Protein AF-A0A8H7SYB8-F1 (afdb_monomer_lite)

Foldseek 3Di:
DDDDDDDPPPPPPPPPPPPVQLFPWDKPLVVQCQVDPLDNPSLQVVLCVPQVFGWAQEPSIITTGNDNQAFWQPPFPQVSLQVVQVSVPVPWGWTHDSRGIYIDD

Radius of gyration: 21.02 Å; chains: 1; bounding box: 29×45×75 Å

pLDDT: mean 74.45, std 16.32, range [35.53, 91.62]

Structure (mmCIF, N/CA/C/O backbone):
data_AF-A0A8H7SYB8-F1
#
_entry.id   AF-A0A8H7SYB8-F1
#
loop_
_atom_site.group_PDB
_atom_site.id
_atom_site.type_symbol
_atom_site.label_atom_id
_atom_site.label_alt_id
_atom_site.label_comp_id
_atom_site.label_asym_id
_atom_site.label_entity_id
_atom_site.label_seq_id
_atom_site.pdbx_PDB_ins_code
_atom_site.Cartn_x
_atom_site.Cartn_y
_atom_site.Cartn_z
_atom_site.occupancy
_atom_site.B_iso_or_equiv
_atom_site.auth_seq_id
_atom_site.auth_comp_id
_atom_site.auth_asym_id
_atom_site.auth_atom_id
_atom_site.pdbx_PDB_model_num
ATOM 1 N N . MET A 1 1 ? 12.109 32.106 63.337 1.00 38.12 1 MET A N 1
ATOM 2 C CA . MET A 1 1 ? 11.161 32.051 62.203 1.00 38.12 1 MET A CA 1
ATOM 3 C C . MET A 1 1 ? 11.721 31.042 61.211 1.00 38.12 1 MET A C 1
ATOM 5 O O . MET A 1 1 ? 12.818 31.256 60.719 1.00 38.12 1 MET A O 1
ATOM 9 N N . LYS A 1 2 ? 11.073 29.879 61.064 1.00 35.53 2 LYS A N 1
ATOM 10 C CA . LYS A 1 2 ? 11.513 28.785 60.184 1.00 35.53 2 LYS A CA 1
ATOM 11 C C . LYS A 1 2 ? 10.753 28.915 58.866 1.00 35.53 2 LYS A C 1
ATOM 13 O O . LYS A 1 2 ? 9.554 28.663 58.844 1.00 35.53 2 LYS A O 1
ATOM 18 N N . THR A 1 3 ? 11.431 29.332 57.806 1.00 41.97 3 THR A N 1
ATOM 19 C CA . THR A 1 3 ? 10.845 29.403 56.464 1.00 41.97 3 THR A CA 1
ATOM 20 C C . THR A 1 3 ? 11.091 28.062 55.784 1.00 41.97 3 THR A C 1
ATOM 22 O O . THR A 1 3 ? 12.205 27.756 55.372 1.00 41.97 3 THR A O 1
ATOM 25 N N . ILE A 1 4 ? 10.059 27.220 55.771 1.00 50.94 4 ILE A N 1
ATOM 26 C CA . ILE A 1 4 ? 10.037 25.948 55.049 1.00 50.94 4 ILE A CA 1
ATOM 27 C C . ILE A 1 4 ? 9.664 26.286 53.606 1.00 50.94 4 ILE A C 1
ATOM 29 O O . ILE A 1 4 ? 8.512 26.599 53.315 1.00 50.94 4 ILE A O 1
ATOM 33 N N . THR A 1 5 ? 10.651 26.282 52.714 1.00 51.41 5 THR A N 1
ATOM 34 C CA . THR A 1 5 ? 10.422 26.447 51.277 1.00 51.41 5 THR A CA 1
ATOM 35 C C . THR A 1 5 ? 9.954 25.109 50.715 1.00 51.41 5 THR A C 1
ATOM 37 O O . THR A 1 5 ? 10.732 24.164 50.593 1.00 51.41 5 THR A O 1
ATOM 40 N N . PHE A 1 6 ? 8.658 25.021 50.428 1.00 51.03 6 PHE A N 1
ATOM 41 C CA . PHE A 1 6 ? 8.027 23.878 49.780 1.00 51.03 6 PHE A CA 1
ATOM 42 C C . PHE A 1 6 ? 8.560 23.728 48.349 1.00 51.03 6 PHE A C 1
ATOM 44 O O . PHE A 1 6 ? 8.403 24.622 47.517 1.00 51.03 6 PHE A O 1
ATOM 51 N N . ILE A 1 7 ? 9.194 22.589 48.074 1.00 53.69 7 ILE A N 1
ATOM 52 C CA . ILE A 1 7 ? 9.597 22.164 46.734 1.00 53.69 7 ILE A CA 1
ATOM 53 C C . ILE A 1 7 ? 8.314 21.788 45.987 1.00 53.69 7 ILE A C 1
ATOM 55 O O . ILE A 1 7 ? 7.729 20.735 46.236 1.00 53.69 7 ILE A O 1
ATOM 59 N N . TYR A 1 8 ? 7.852 22.664 45.095 1.00 48.09 8 TYR A N 1
ATOM 60 C CA . TYR A 1 8 ? 6.803 22.333 44.134 1.00 48.09 8 TYR A CA 1
ATOM 61 C C . TYR A 1 8 ? 7.407 21.402 43.082 1.00 48.09 8 TYR A C 1
ATOM 63 O O . TYR A 1 8 ? 8.024 21.837 42.113 1.00 48.09 8 TYR A O 1
ATOM 71 N N . ILE A 1 9 ? 7.271 20.097 43.318 1.00 54.31 9 ILE A N 1
ATOM 72 C CA . ILE A 1 9 ? 7.512 19.068 42.311 1.00 54.31 9 ILE A CA 1
ATOM 73 C C . ILE A 1 9 ? 6.389 19.216 41.288 1.00 54.31 9 ILE A C 1
ATOM 75 O O . ILE A 1 9 ? 5.271 18.742 41.492 1.00 54.31 9 ILE A O 1
ATOM 79 N N . SER A 1 10 ? 6.675 19.939 40.209 1.00 54.47 10 SER A N 1
ATOM 80 C CA . SER A 1 10 ? 5.830 19.996 39.025 1.00 54.47 10 SER A CA 1
ATOM 81 C C . SER A 1 10 ? 5.806 18.607 38.395 1.00 54.47 10 SER A C 1
ATOM 83 O O . SER A 1 10 ? 6.657 18.263 37.578 1.00 54.47 10 SER A O 1
ATOM 85 N N . TYR A 1 11 ? 4.842 17.789 38.807 1.00 50.03 11 TYR A N 1
ATOM 86 C CA . TYR A 1 11 ? 4.450 16.584 38.093 1.00 50.03 11 TYR A CA 1
ATOM 87 C C . TYR A 1 11 ? 3.843 17.017 36.757 1.00 50.03 11 TYR A C 1
ATOM 89 O O . TYR A 1 11 ? 2.632 17.187 36.628 1.00 50.03 11 TYR A O 1
ATOM 97 N N . ILE A 1 12 ? 4.698 17.236 35.757 1.00 57.34 12 ILE A N 1
ATOM 98 C CA . ILE A 1 12 ? 4.265 17.234 34.365 1.00 57.34 12 ILE A CA 1
ATOM 99 C C . ILE A 1 12 ? 3.912 15.781 34.069 1.00 57.34 12 ILE A C 1
ATOM 101 O O . ILE A 1 12 ? 4.763 14.957 33.742 1.00 57.34 12 ILE A O 1
ATOM 105 N N . VAL A 1 13 ? 2.636 15.462 34.273 1.00 53.56 13 VAL A N 1
ATOM 106 C CA . VAL A 1 13 ? 1.993 14.288 33.701 1.00 53.56 13 VAL A CA 1
ATOM 107 C C . VAL A 1 13 ? 2.098 14.474 32.192 1.00 53.56 13 VAL A C 1
ATOM 109 O O . VAL A 1 13 ? 1.276 15.152 31.578 1.00 53.56 13 VAL A O 1
ATOM 112 N N . ALA A 1 14 ? 3.162 13.924 31.609 1.00 50.28 14 ALA A N 1
ATOM 113 C CA . ALA A 1 14 ? 3.240 13.660 30.186 1.00 50.28 14 ALA A CA 1
ATOM 114 C C . ALA A 1 14 ? 2.138 12.640 29.896 1.00 50.28 14 ALA A C 1
ATOM 116 O O . ALA A 1 14 ? 2.321 11.429 30.002 1.00 50.28 14 ALA A O 1
ATOM 117 N N . THR A 1 15 ? 0.942 13.161 29.644 1.00 50.06 15 THR A N 1
ATOM 118 C CA . THR A 1 15 ? -0.142 12.420 29.027 1.00 50.06 15 THR A CA 1
ATOM 119 C C . THR A 1 15 ? 0.423 11.945 27.703 1.00 50.06 15 THR A C 1
ATOM 121 O O . THR A 1 15 ? 0.679 12.733 26.796 1.00 50.06 15 THR A O 1
ATOM 124 N N . LEU A 1 16 ? 0.731 10.650 27.658 1.00 42.97 16 LEU A N 1
ATOM 125 C CA . LEU A 1 16 ? 1.023 9.925 26.442 1.00 42.97 16 LEU A CA 1
ATOM 126 C C . LEU A 1 16 ? -0.123 10.210 25.475 1.00 42.97 16 LEU A C 1
ATOM 128 O O . LEU A 1 16 ? -1.203 9.632 25.581 1.00 42.97 16 LEU A O 1
ATOM 132 N N . PHE A 1 17 ? 0.116 11.114 24.531 1.00 44.69 17 PHE A N 1
ATOM 133 C CA . PHE A 1 17 ? -0.607 11.128 23.278 1.00 44.69 17 PHE A CA 1
ATOM 134 C C . PHE A 1 17 ? -0.168 9.867 22.534 1.00 44.69 17 PHE A C 1
ATOM 136 O O . PHE A 1 17 ? 0.654 9.910 21.624 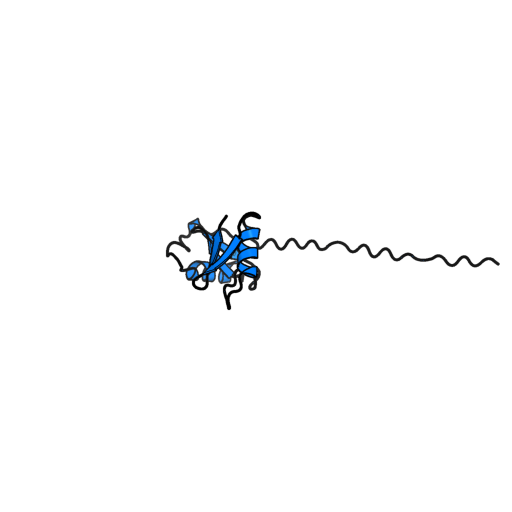1.00 44.69 17 PHE A O 1
ATOM 143 N N . THR A 1 18 ? -0.701 8.711 22.930 1.00 41.88 18 THR A N 1
ATOM 144 C CA . THR A 1 18 ? -0.844 7.593 22.003 1.00 41.88 18 THR A CA 1
ATOM 145 C C . THR A 1 18 ? -1.935 8.000 21.026 1.00 41.88 18 THR A C 1
ATOM 147 O O . THR A 1 18 ? -3.067 7.526 21.082 1.00 41.88 18 THR A O 1
ATOM 150 N N . SER A 1 19 ? -1.604 8.934 20.137 1.00 41.50 19 SER A N 1
ATOM 151 C CA . SER A 1 19 ? -2.226 9.022 18.827 1.00 41.50 19 SER A CA 1
ATOM 152 C C . SER A 1 19 ? -1.821 7.739 18.115 1.00 41.50 19 SER A C 1
ATOM 154 O O . SER A 1 19 ? -0.835 7.697 17.381 1.00 41.50 19 SER A O 1
ATOM 156 N N . GLY A 1 20 ? -2.532 6.655 18.441 1.00 40.75 20 GLY A N 1
ATOM 157 C CA . GLY A 1 20 ? -2.543 5.451 17.635 1.00 40.75 20 GLY A CA 1
ATOM 158 C C . GLY A 1 20 ? -2.902 5.914 16.239 1.00 40.75 20 GLY A C 1
ATOM 159 O O . GLY A 1 20 ? -4.030 6.338 15.994 1.00 40.75 20 GLY A O 1
ATOM 160 N N . SER A 1 21 ? -1.889 5.941 15.380 1.00 43.84 21 SER A N 1
ATOM 161 C CA . SER A 1 21 ? -1.973 6.298 13.974 1.00 43.84 21 SER A CA 1
ATOM 162 C C . SER A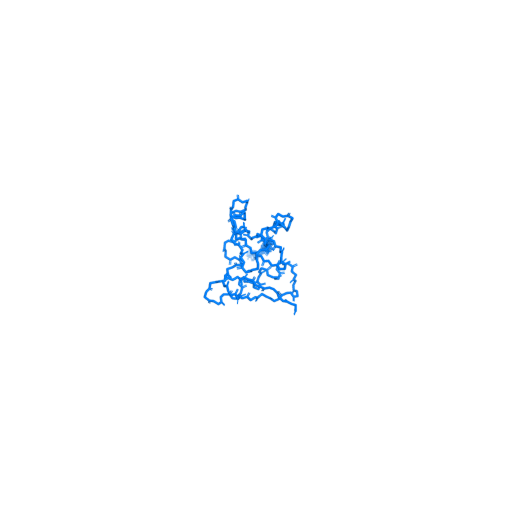 1 21 ? -2.715 5.189 13.255 1.00 43.84 21 SER A C 1
ATOM 164 O O . SER A 1 21 ? -2.133 4.504 12.441 1.00 43.84 21 SER A O 1
ATOM 166 N N . THR A 1 22 ? -3.971 4.954 13.607 1.00 43.34 22 THR A N 1
ATOM 167 C CA . THR A 1 22 ? -4.800 4.037 12.842 1.00 43.34 22 THR A CA 1
ATOM 168 C C . THR A 1 22 ? -5.124 4.785 11.566 1.00 43.34 22 THR A C 1
ATOM 170 O O . THR A 1 22 ? -5.963 5.687 11.578 1.00 43.34 22 THR A O 1
ATOM 173 N N . ALA A 1 23 ? -4.403 4.492 10.478 1.00 48.84 23 ALA A N 1
ATOM 174 C CA . ALA A 1 23 ? -4.896 4.856 9.165 1.00 48.84 23 ALA A CA 1
ATOM 175 C C . ALA A 1 23 ? -6.328 4.321 9.090 1.00 48.84 23 ALA A C 1
ATOM 177 O O . ALA A 1 23 ? -6.580 3.138 9.334 1.00 48.84 23 ALA A O 1
ATOM 178 N N . LYS A 1 24 ? -7.299 5.211 8.884 1.00 53.50 24 LYS A N 1
ATOM 179 C CA . LYS A 1 24 ? -8.693 4.802 8.799 1.00 53.50 24 LYS A CA 1
ATOM 180 C C . LYS A 1 24 ? -8.859 4.006 7.513 1.00 53.50 24 LYS A C 1
ATOM 182 O O . LYS A 1 24 ? -9.025 4.569 6.435 1.00 53.50 24 LYS A O 1
ATOM 187 N N . LEU A 1 25 ? -8.767 2.691 7.654 1.00 58.66 25 LEU A N 1
ATOM 188 C CA . LEU A 1 25 ? -8.827 1.749 6.557 1.00 58.66 25 LEU A CA 1
ATOM 189 C C . LEU A 1 25 ? -10.249 1.749 5.987 1.00 58.66 25 LEU A C 1
ATOM 191 O O . LEU A 1 25 ? -11.172 1.180 6.573 1.00 58.66 25 LEU A O 1
ATOM 195 N N . LEU A 1 26 ? -10.442 2.436 4.866 1.00 66.62 26 LEU A N 1
ATOM 196 C CA . LEU A 1 26 ? -11.656 2.299 4.074 1.00 66.62 26 LEU A CA 1
ATOM 197 C C . LEU A 1 26 ? -11.461 1.107 3.137 1.00 66.62 26 LEU A C 1
ATOM 199 O O . LEU A 1 26 ? -10.703 1.202 2.176 1.00 66.62 26 LEU A O 1
ATOM 203 N N . ASP A 1 27 ? -12.115 -0.010 3.453 1.00 66.25 27 ASP A N 1
ATOM 204 C CA . ASP A 1 27 ? -12.122 -1.202 2.605 1.00 66.25 27 ASP A CA 1
ATOM 205 C C . ASP A 1 27 ? -13.106 -0.996 1.440 1.00 66.25 27 ASP A C 1
ATOM 207 O O . ASP A 1 27 ? -14.315 -0.864 1.646 1.00 66.25 27 ASP A O 1
ATOM 211 N N . LEU A 1 28 ? -12.574 -0.942 0.217 1.00 68.88 28 LEU A N 1
ATOM 212 C CA . LEU A 1 28 ? -13.342 -0.815 -1.027 1.00 68.88 28 LEU A CA 1
ATOM 213 C C . LEU A 1 28 ? -13.207 -2.057 -1.921 1.00 68.88 28 LEU A C 1
ATOM 215 O O . LEU A 1 28 ? -13.375 -1.971 -3.137 1.00 68.88 28 LEU A O 1
ATOM 219 N N . SER A 1 29 ? -12.920 -3.221 -1.332 1.00 67.06 29 SER A N 1
ATOM 220 C CA . SER A 1 29 ? -12.713 -4.485 -2.059 1.00 67.06 29 SER A CA 1
ATOM 221 C C . SER A 1 29 ? -13.867 -4.874 -2.989 1.00 67.06 29 SER A C 1
ATOM 223 O O . SER A 1 29 ? -13.647 -5.542 -3.991 1.00 67.06 29 SER A O 1
ATOM 225 N N . GLU A 1 30 ? -15.101 -4.466 -2.681 1.00 71.50 30 GLU A N 1
ATOM 226 C CA . GLU A 1 30 ? -16.294 -4.830 -3.461 1.00 71.50 30 GLU A CA 1
ATOM 227 C C . GLU A 1 30 ? -16.445 -4.044 -4.775 1.00 71.50 30 GLU A C 1
ATOM 229 O O . GLU A 1 30 ? -17.291 -4.383 -5.599 1.00 71.50 30 GLU A O 1
ATOM 234 N N . TYR A 1 31 ? -15.640 -2.999 -4.983 1.00 74.62 31 TYR A N 1
ATOM 235 C CA . TYR A 1 31 ? -15.766 -2.099 -6.132 1.00 74.62 31 TYR A CA 1
ATOM 236 C C . TYR A 1 31 ? -14.888 -2.490 -7.331 1.00 74.62 31 TYR A C 1
ATOM 238 O O . TYR A 1 31 ? -14.890 -1.768 -8.323 1.00 74.62 31 TYR A O 1
ATOM 246 N N . GLY A 1 32 ? -14.137 -3.597 -7.255 1.00 80.06 32 GLY A N 1
ATOM 247 C CA . GLY A 1 32 ? -13.271 -4.055 -8.355 1.00 80.06 32 GLY A CA 1
ATOM 248 C C . GLY A 1 32 ? -12.117 -3.097 -8.685 1.00 80.06 32 GLY A C 1
ATOM 249 O O . GLY A 1 32 ? -11.539 -3.156 -9.763 1.00 80.06 32 GLY A O 1
ATOM 250 N N . LEU A 1 33 ? -11.760 -2.202 -7.754 1.00 85.38 33 LEU A N 1
ATOM 251 C CA . LEU A 1 33 ? -10.750 -1.147 -7.965 1.00 85.38 33 LEU A CA 1
ATOM 252 C C . LEU A 1 33 ? -9.314 -1.680 -8.077 1.00 85.38 33 LEU A C 1
ATOM 254 O O . LEU A 1 33 ? -8.395 -0.906 -8.311 1.00 85.38 33 LEU A O 1
ATOM 258 N N . CYS A 1 34 ? -9.127 -2.978 -7.834 1.00 86.94 34 CYS A N 1
ATOM 259 C CA . CYS A 1 34 ? -7.841 -3.669 -7.828 1.00 86.94 34 CYS A CA 1
ATOM 260 C C . CYS A 1 34 ? -7.867 -4.914 -8.728 1.00 86.94 34 CYS A C 1
ATOM 262 O O . CYS A 1 34 ? -7.126 -5.862 -8.481 1.00 86.94 34 CYS A O 1
ATOM 264 N N . ASP A 1 35 ? -8.753 -4.943 -9.732 1.00 84.25 35 ASP A N 1
ATOM 265 C CA . ASP A 1 35 ? -8.923 -6.091 -10.635 1.00 84.25 35 ASP A CA 1
ATOM 266 C C . ASP A 1 35 ? -7.771 -6.226 -11.645 1.00 84.25 35 ASP A C 1
ATOM 268 O O . ASP A 1 35 ? -7.508 -7.312 -12.172 1.00 84.25 35 ASP A O 1
ATOM 272 N N . VAL A 1 36 ? -7.065 -5.125 -11.916 1.00 81.94 36 VAL A N 1
ATOM 273 C CA . VAL A 1 36 ? -5.868 -5.104 -12.757 1.00 81.94 36 VAL A CA 1
ATOM 274 C C . VAL A 1 36 ? -4.640 -5.253 -11.859 1.00 81.94 3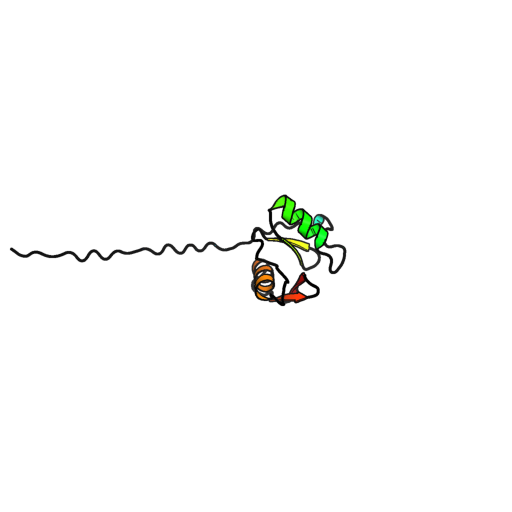6 VAL A C 1
ATOM 276 O O . VAL A 1 36 ? -4.364 -4.415 -11.005 1.00 81.94 36 VAL A O 1
ATOM 279 N N . GLN A 1 37 ? -3.889 -6.342 -12.044 1.00 77.25 37 GLN A N 1
ATOM 280 C CA . GLN A 1 37 ? -2.658 -6.569 -11.286 1.00 77.25 37 GLN A CA 1
ATOM 281 C C . GLN A 1 37 ? -1.640 -5.460 -11.545 1.00 77.25 37 GLN A C 1
ATOM 283 O O . GLN A 1 37 ? -1.334 -5.154 -12.697 1.00 77.25 37 GLN A O 1
ATOM 288 N N . GLY A 1 38 ? -1.085 -4.920 -10.463 1.00 73.94 38 GLY A N 1
ATOM 289 C CA . GLY A 1 38 ? -0.091 -3.857 -10.535 1.00 73.94 38 GLY A CA 1
ATOM 290 C C . GLY A 1 38 ? -0.665 -2.512 -10.982 1.00 73.94 38 GLY A C 1
ATOM 291 O O . GLY A 1 38 ? 0.107 -1.651 -11.395 1.00 73.94 38 GLY A O 1
ATOM 292 N N . ASP A 1 39 ? -1.980 -2.310 -10.913 1.00 83.75 39 ASP A N 1
ATOM 293 C CA . ASP A 1 39 ? -2.591 -1.004 -11.120 1.00 83.75 39 ASP A CA 1
ATOM 294 C C . ASP A 1 39 ? -3.432 -0.624 -9.899 1.00 83.75 39 ASP A C 1
ATOM 296 O O . ASP A 1 39 ? -4.463 -1.228 -9.607 1.00 83.75 39 ASP A O 1
ATOM 300 N N . SER A 1 40 ? -2.965 0.392 -9.174 1.00 86.88 40 SER A N 1
ATOM 301 C CA . SER A 1 40 ? -3.665 0.967 -8.023 1.00 86.88 40 SER A CA 1
ATOM 302 C C . SER A 1 40 ? -4.341 2.303 -8.353 1.00 86.88 40 SER A C 1
ATOM 304 O O . SER A 1 40 ? -4.793 2.987 -7.437 1.00 86.88 40 SER A O 1
ATOM 306 N N . SER A 1 41 ? -4.403 2.719 -9.624 1.00 88.25 41 SER A N 1
ATOM 307 C CA . SER A 1 41 ? -4.855 4.063 -10.016 1.00 88.25 41 SER A CA 1
ATOM 308 C C . SER A 1 41 ? -6.313 4.346 -9.643 1.00 88.25 41 SER A C 1
ATOM 310 O O . SER A 1 41 ? -6.600 5.389 -9.050 1.00 88.25 41 SER A O 1
ATOM 312 N N . ASP A 1 42 ? -7.219 3.400 -9.893 1.00 90.00 42 ASP A N 1
ATOM 313 C CA . ASP A 1 42 ? -8.634 3.509 -9.518 1.00 90.00 42 ASP A CA 1
ATOM 314 C C . ASP A 1 42 ? -8.810 3.573 -7.994 1.00 90.00 42 ASP A C 1
ATOM 316 O O . ASP A 1 42 ? -9.554 4.410 -7.470 1.00 90.00 42 ASP A O 1
ATOM 320 N N . CYS A 1 43 ? -8.075 2.732 -7.262 1.00 89.19 43 CYS A N 1
ATOM 321 C CA . CYS A 1 43 ? -8.050 2.771 -5.804 1.00 89.19 43 CYS A CA 1
ATOM 322 C C . CYS A 1 43 ? -7.530 4.123 -5.288 1.00 89.19 43 CYS A C 1
ATOM 324 O O . CYS A 1 43 ? -8.161 4.753 -4.437 1.00 89.19 43 CYS A O 1
ATOM 326 N N . ALA A 1 44 ? -6.416 4.609 -5.839 1.00 88.75 44 ALA A N 1
ATOM 327 C CA . ALA A 1 44 ? -5.814 5.886 -5.482 1.00 88.75 44 ALA A CA 1
ATOM 328 C C . ALA A 1 44 ? -6.777 7.055 -5.719 1.00 88.75 44 ALA A C 1
ATOM 330 O O . ALA A 1 44 ? -6.953 7.887 -4.828 1.00 88.75 44 ALA A O 1
ATOM 331 N N . PHE A 1 45 ? -7.456 7.077 -6.868 1.00 90.19 45 PHE A N 1
ATOM 332 C CA . PHE A 1 45 ? -8.442 8.100 -7.200 1.00 90.19 45 PHE A CA 1
ATOM 333 C C . PHE A 1 45 ? -9.595 8.134 -6.189 1.00 90.19 45 PHE A C 1
ATOM 335 O O . PHE A 1 45 ? -9.925 9.189 -5.645 1.00 90.19 45 PHE A O 1
ATOM 342 N N . VAL A 1 46 ? -10.188 6.979 -5.871 1.00 89.25 46 VAL A N 1
ATOM 343 C CA . VAL A 1 46 ? -11.310 6.935 -4.923 1.00 89.25 46 VAL A CA 1
ATOM 344 C C . VAL A 1 46 ? -10.861 7.316 -3.512 1.00 89.25 46 VAL A C 1
ATOM 346 O O . VAL A 1 46 ? -11.569 8.055 -2.826 1.00 89.25 46 VAL A O 1
ATOM 349 N N . CYS A 1 47 ? -9.688 6.868 -3.067 1.00 87.50 47 CYS A N 1
ATOM 350 C CA . CYS A 1 47 ? -9.159 7.240 -1.755 1.00 87.50 47 CYS A CA 1
ATOM 351 C C . CYS A 1 47 ? -8.862 8.744 -1.652 1.00 87.50 47 CYS A C 1
ATOM 353 O O . CYS A 1 47 ? -9.143 9.356 -0.614 1.00 87.50 47 CYS A O 1
ATOM 355 N N . GLN A 1 48 ? -8.382 9.362 -2.732 1.00 88.25 48 GLN A N 1
ATOM 356 C CA . GLN A 1 48 ? -8.198 10.808 -2.804 1.00 88.25 48 GLN A CA 1
ATOM 357 C C . GLN A 1 48 ? -9.538 11.549 -2.662 1.00 88.25 48 GLN A C 1
ATOM 359 O O . GLN A 1 48 ? -9.646 12.477 -1.861 1.00 88.25 48 GLN A O 1
ATOM 364 N N . GLU A 1 49 ? -10.583 11.095 -3.355 1.00 88.69 49 GLU A N 1
ATOM 365 C CA . GLU A 1 49 ? -11.916 11.710 -3.308 1.00 88.69 49 GLU A CA 1
ATOM 366 C C . GLU A 1 49 ? -12.645 11.491 -1.969 1.00 88.69 49 GLU A C 1
ATOM 368 O O . GLU A 1 49 ? -13.397 12.352 -1.508 1.00 88.69 49 GLU A O 1
ATOM 373 N N . LYS A 1 50 ? -12.465 10.327 -1.332 1.00 84.69 50 LYS A N 1
ATOM 374 C CA . LYS A 1 50 ? -13.231 9.935 -0.135 1.00 84.69 50 LYS A CA 1
ATOM 375 C C . LYS A 1 50 ? -12.596 10.375 1.171 1.00 84.69 50 LYS A C 1
ATOM 377 O O . LYS A 1 50 ? -13.318 10.781 2.081 1.00 84.69 50 LYS A O 1
ATOM 382 N N . VAL A 1 51 ? -11.278 10.238 1.285 1.00 83.81 51 VAL A N 1
ATOM 383 C CA . VAL A 1 51 ? -10.554 10.451 2.547 1.00 83.81 51 VAL A CA 1
ATOM 384 C C . VAL A 1 51 ? -9.374 11.409 2.407 1.00 83.81 51 VAL A C 1
ATOM 386 O O . VAL A 1 51 ? -8.625 11.568 3.364 1.00 83.81 51 VAL A O 1
ATOM 389 N N . GLN A 1 52 ? -9.214 12.062 1.245 1.00 83.88 52 GLN A N 1
ATOM 390 C CA . GLN A 1 52 ? -8.065 12.933 0.942 1.00 83.88 52 GLN A CA 1
ATOM 391 C C . GLN A 1 52 ? -6.726 12.220 1.179 1.00 83.88 52 GLN A C 1
ATOM 393 O O . GLN A 1 52 ? -5.746 12.818 1.620 1.00 83.88 52 GLN A O 1
ATOM 398 N N . GLY A 1 53 ? -6.725 10.914 0.917 1.00 84.06 53 GLY A N 1
ATOM 399 C CA . GLY A 1 53 ? -5.654 9.996 1.263 1.00 84.06 53 GLY A CA 1
ATOM 400 C C . GLY A 1 53 ? -4.981 9.364 0.052 1.00 84.06 53 GLY A C 1
ATOM 401 O O . GLY A 1 53 ? -5.254 9.735 -1.090 1.00 84.06 53 GLY A O 1
ATOM 402 N N . ARG A 1 54 ? -4.126 8.371 0.309 1.00 84.44 54 ARG A N 1
ATOM 403 C CA . ARG A 1 54 ? -3.567 7.484 -0.721 1.00 84.44 54 ARG A CA 1
ATOM 404 C C . ARG A 1 54 ? -4.324 6.165 -0.761 1.00 84.44 54 ARG A C 1
ATOM 406 O O . ARG A 1 54 ? -4.804 5.706 0.269 1.00 84.44 54 ARG A O 1
ATOM 413 N N . GLY A 1 55 ? -4.428 5.571 -1.945 1.00 87.50 55 GLY A N 1
ATOM 414 C CA . GLY A 1 55 ? -5.014 4.248 -2.147 1.00 87.50 55 GLY A CA 1
ATOM 415 C C . GLY A 1 55 ? -3.972 3.262 -2.651 1.00 87.50 55 GLY A C 1
ATOM 416 O O . GLY A 1 55 ? -3.240 3.589 -3.580 1.00 87.50 55 GLY A O 1
ATOM 417 N N . ASN A 1 56 ? -3.911 2.079 -2.042 1.00 87.12 56 ASN A N 1
ATOM 418 C CA . ASN A 1 56 ? -3.033 0.985 -2.453 1.00 87.12 56 ASN A CA 1
ATOM 419 C C . ASN A 1 56 ? -3.832 -0.310 -2.612 1.00 87.12 56 ASN A C 1
ATOM 421 O O . ASN A 1 56 ? -4.656 -0.647 -1.755 1.00 87.12 56 ASN A O 1
ATOM 425 N N . CYS A 1 57 ? -3.556 -1.051 -3.683 1.00 88.25 57 CYS A N 1
ATOM 426 C CA . CYS A 1 57 ? -4.111 -2.379 -3.893 1.00 88.25 57 CYS A CA 1
ATOM 427 C C . CYS A 1 57 ? -3.235 -3.446 -3.234 1.00 88.25 57 CYS A C 1
ATOM 429 O O . CYS A 1 57 ? -2.196 -3.820 -3.764 1.00 88.25 57 CYS A O 1
ATOM 431 N N . ILE A 1 58 ? -3.679 -3.980 -2.096 1.00 86.25 58 ILE A N 1
ATOM 432 C CA . ILE A 1 58 ? -2.994 -5.068 -1.384 1.00 86.25 58 ILE A CA 1
ATOM 433 C C . ILE A 1 58 ? -3.909 -6.292 -1.377 1.00 86.25 58 ILE A C 1
ATOM 435 O O . ILE A 1 58 ? -5.092 -6.180 -1.079 1.00 86.25 58 ILE A O 1
ATOM 439 N N . PHE A 1 59 ? -3.393 -7.478 -1.712 1.00 86.38 59 PHE A N 1
ATOM 440 C CA . PHE A 1 59 ? -4.181 -8.724 -1.747 1.00 86.38 59 PHE A CA 1
ATOM 441 C C . PHE A 1 59 ? -5.506 -8.615 -2.531 1.00 86.38 59 PHE A C 1
ATOM 443 O O . PHE A 1 59 ? -6.518 -9.188 -2.126 1.00 86.38 59 PHE A O 1
ATOM 450 N N . ASN A 1 60 ? -5.498 -7.889 -3.657 1.00 83.81 60 ASN A N 1
ATOM 451 C CA . ASN A 1 60 ? -6.679 -7.632 -4.495 1.00 83.81 60 ASN A CA 1
ATOM 452 C C . ASN A 1 60 ? -7.781 -6.810 -3.795 1.00 83.81 60 ASN A C 1
ATOM 454 O O . ASN A 1 60 ? -8.963 -6.919 -4.124 1.00 83.81 60 ASN A O 1
ATOM 458 N N . LYS A 1 61 ? -7.393 -6.003 -2.804 1.00 84.62 61 LYS A N 1
ATOM 459 C CA . LYS A 1 61 ? -8.271 -5.141 -2.017 1.00 84.62 61 LYS A CA 1
ATOM 460 C C . LYS A 1 61 ? -7.737 -3.719 -2.010 1.00 84.62 61 LYS A C 1
ATOM 462 O O . LYS A 1 61 ? -6.535 -3.507 -1.870 1.00 84.62 61 LYS A O 1
ATOM 467 N N . CYS A 1 62 ? -8.638 -2.753 -2.149 1.00 85.94 62 CYS A N 1
ATOM 468 C CA . CYS A 1 62 ? -8.282 -1.342 -2.108 1.00 85.94 62 CYS A CA 1
ATOM 469 C C . CYS A 1 62 ? -8.260 -0.846 -0.662 1.00 85.94 62 CYS A C 1
ATOM 471 O O . CYS A 1 62 ? -9.267 -0.946 0.045 1.00 85.94 62 CYS A O 1
ATOM 473 N N . TYR A 1 63 ? -7.120 -0.290 -0.257 1.00 84.56 63 TYR A N 1
ATOM 474 C CA . TYR A 1 63 ? -6.885 0.240 1.077 1.00 84.56 63 TYR A CA 1
ATOM 475 C C . TYR A 1 63 ? -6.535 1.723 1.023 1.00 84.56 63 TYR A C 1
ATOM 477 O O . TYR A 1 63 ? -5.551 2.108 0.390 1.00 84.56 63 TYR A O 1
ATOM 485 N N . CYS A 1 64 ? -7.320 2.546 1.723 1.00 84.94 64 CYS A N 1
ATOM 486 C CA . CYS A 1 64 ? -7.063 3.978 1.838 1.00 84.94 64 CYS A CA 1
ATOM 487 C C . CYS A 1 64 ? -6.300 4.343 3.119 1.00 84.94 64 CYS A C 1
ATOM 489 O O . CYS A 1 64 ? -6.665 3.897 4.208 1.00 84.94 64 CYS A 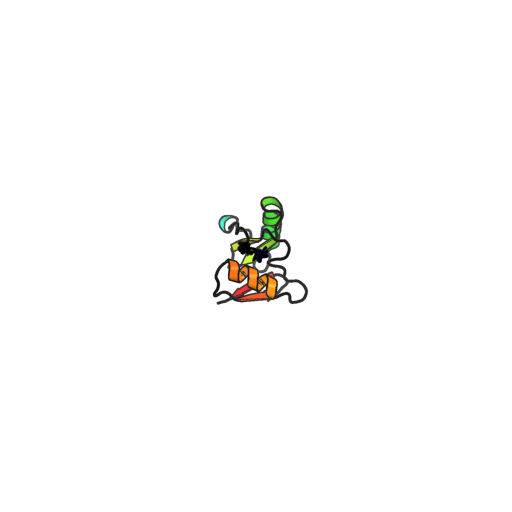O 1
ATOM 491 N N . THR A 1 65 ? -5.314 5.234 3.009 1.00 81.06 65 THR A N 1
ATOM 492 C CA . THR A 1 65 ? -4.594 5.841 4.137 1.00 81.06 65 THR A CA 1
ATOM 493 C C . THR A 1 65 ? -4.868 7.342 4.198 1.00 81.06 65 THR A C 1
ATOM 495 O O . THR A 1 65 ? -4.644 8.064 3.234 1.00 81.06 65 THR A O 1
ATOM 498 N N . GLU A 1 66 ? -5.336 7.851 5.342 1.00 73.56 66 GLU A N 1
ATOM 499 C CA . GLU A 1 66 ? -5.616 9.294 5.522 1.00 73.56 66 GLU A CA 1
ATOM 500 C C . GLU A 1 66 ? -4.341 10.158 5.520 1.00 73.56 66 GLU A C 1
ATOM 502 O O . GLU A 1 66 ? -4.395 11.369 5.317 1.00 73.56 66 GLU A O 1
ATOM 507 N N . LYS A 1 67 ? -3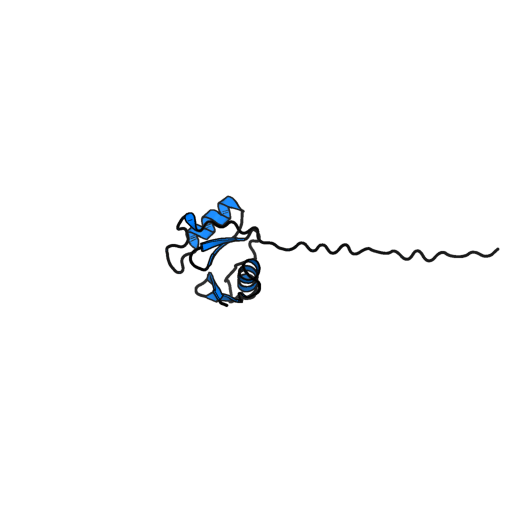.174 9.551 5.764 1.00 69.19 67 LYS A N 1
ATOM 508 C CA . LYS A 1 67 ? -1.887 10.243 5.713 1.00 69.19 67 LYS A CA 1
ATOM 509 C C . LYS A 1 67 ? -1.283 10.056 4.332 1.00 69.19 67 LYS A C 1
ATOM 511 O O . LYS A 1 67 ? -0.919 8.940 3.979 1.00 69.19 67 LYS A O 1
ATOM 516 N N . ALA A 1 68 ? -1.081 11.162 3.620 1.00 65.38 68 ALA A N 1
ATOM 517 C CA . ALA A 1 68 ? -0.413 11.171 2.319 1.00 65.38 68 ALA A CA 1
ATOM 518 C C . ALA A 1 68 ? 0.978 10.508 2.341 1.00 65.38 68 ALA A C 1
ATOM 520 O O . ALA A 1 68 ? 1.439 10.065 1.298 1.00 65.38 68 ALA A O 1
ATOM 521 N N . GLU A 1 69 ? 1.619 10.437 3.513 1.00 71.44 69 GLU A N 1
ATOM 522 C CA . GLU A 1 69 ? 2.938 9.838 3.733 1.00 71.44 69 GLU A CA 1
ATOM 523 C C . GLU A 1 69 ? 2.924 8.311 3.919 1.00 71.44 69 GLU A C 1
ATOM 525 O O . GLU A 1 69 ? 3.972 7.708 3.781 1.00 71.44 69 GLU A O 1
ATOM 530 N N . ILE A 1 70 ? 1.791 7.666 4.236 1.00 77.00 70 ILE A N 1
ATOM 531 C CA . ILE A 1 70 ? 1.743 6.204 4.450 1.00 77.00 70 ILE A CA 1
ATOM 532 C C . ILE A 1 70 ? 1.335 5.501 3.156 1.00 77.00 70 ILE A C 1
ATOM 534 O O . ILE A 1 70 ? 0.342 5.882 2.529 1.00 77.00 70 ILE A O 1
ATOM 538 N N . GLY A 1 71 ? 2.057 4.436 2.80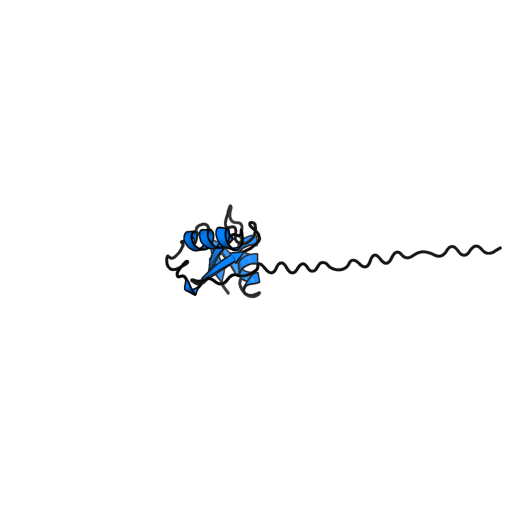0 1.00 74.69 71 GLY A N 1
ATOM 539 C CA . GLY A 1 71 ? 1.856 3.716 1.547 1.00 74.69 71 GLY A CA 1
ATOM 540 C C . GLY A 1 71 ? 2.402 4.478 0.337 1.00 74.69 71 GLY A C 1
ATOM 541 O O . GLY A 1 71 ? 1.780 4.463 -0.730 1.00 74.69 71 GLY A O 1
ATOM 542 N N . LYS A 1 72 ? 3.502 5.217 0.527 1.00 80.88 72 LYS A N 1
ATOM 543 C CA . LYS A 1 72 ? 4.321 5.721 -0.574 1.00 80.88 72 LYS A CA 1
ATOM 544 C C . LYS A 1 72 ? 5.279 4.609 -1.000 1.00 80.88 72 LYS A C 1
ATOM 546 O O . LYS A 1 72 ? 5.686 3.783 -0.202 1.00 80.88 72 LYS A O 1
ATOM 551 N N . CYS A 1 73 ? 5.586 4.577 -2.283 1.00 80.81 73 CYS A N 1
ATOM 552 C CA . CYS A 1 73 ? 6.561 3.667 -2.868 1.00 80.81 73 CYS A CA 1
ATOM 553 C C . CYS A 1 73 ? 7.350 4.514 -3.869 1.00 80.81 73 CYS A C 1
ATOM 555 O O . CYS A 1 73 ? 7.196 4.402 -5.077 1.00 80.81 73 CYS A O 1
ATOM 557 N N . GLU A 1 74 ? 8.068 5.495 -3.318 1.00 76.12 74 GLU A N 1
ATOM 558 C CA . GLU A 1 74 ? 8.954 6.421 -4.026 1.00 76.12 74 GLU A CA 1
ATOM 559 C C . GLU A 1 74 ? 10.369 6.179 -3.477 1.00 76.12 74 GLU A C 1
ATOM 561 O O . GLU A 1 74 ? 10.524 6.015 -2.271 1.00 76.12 74 GLU A O 1
ATOM 566 N N . ASP A 1 75 ? 11.392 6.130 -4.334 1.00 69.56 75 ASP A N 1
ATOM 567 C CA . ASP A 1 75 ? 12.808 6.023 -3.929 1.00 69.56 75 ASP A CA 1
ATOM 568 C C . ASP A 1 75 ? 13.145 4.867 -2.949 1.00 69.56 75 ASP A C 1
ATOM 570 O O . ASP A 1 75 ? 13.928 5.050 -2.017 1.00 69.56 75 ASP A O 1
ATOM 574 N N . ASP A 1 76 ? 12.576 3.672 -3.156 1.00 64.50 76 ASP A N 1
ATOM 575 C CA . ASP A 1 76 ? 12.743 2.493 -2.279 1.00 64.50 76 ASP A CA 1
ATOM 576 C C . ASP A 1 76 ? 12.253 2.698 -0.825 1.00 64.50 76 ASP A C 1
ATOM 578 O O . ASP A 1 76 ? 12.700 1.999 0.092 1.00 64.50 76 ASP A O 1
ATOM 582 N N . ASP A 1 77 ? 11.316 3.630 -0.604 1.00 68.94 77 ASP A N 1
ATOM 583 C CA . ASP A 1 77 ? 10.634 3.836 0.680 1.00 68.94 77 ASP A CA 1
ATOM 584 C C . ASP A 1 77 ? 9.854 2.572 1.079 1.00 68.94 77 ASP A C 1
ATOM 586 O O . ASP A 1 77 ? 8.718 2.326 0.664 1.00 68.94 77 ASP A O 1
ATOM 590 N N . HIS A 1 78 ? 10.514 1.719 1.859 1.00 76.81 78 HIS A N 1
ATOM 591 C CA . HIS A 1 78 ? 9.944 0.490 2.389 1.00 76.81 78 HIS A CA 1
ATOM 592 C C . HIS A 1 78 ? 9.253 0.752 3.723 1.00 76.81 78 HIS A C 1
ATOM 594 O O . HIS A 1 78 ? 8.321 0.036 4.075 1.00 76.81 78 HIS A O 1
ATOM 600 N N . GLU A 1 79 ? 9.671 1.784 4.455 1.00 84.38 79 GLU A N 1
ATOM 601 C CA . GLU A 1 79 ? 9.167 2.116 5.779 1.00 84.38 79 GLU A CA 1
ATOM 602 C C . GLU A 1 79 ? 7.683 2.491 5.745 1.00 84.38 79 GLU A C 1
ATOM 604 O O . GLU A 1 79 ? 6.916 2.098 6.630 1.00 84.38 79 GLU A O 1
ATOM 609 N N . THR A 1 80 ? 7.241 3.221 4.719 1.00 87.38 80 THR A N 1
ATOM 610 C CA . THR A 1 80 ? 5.833 3.624 4.620 1.00 87.38 80 THR A CA 1
ATOM 611 C C . THR A 1 80 ? 4.927 2.512 4.090 1.00 87.38 80 THR A C 1
ATOM 613 O O . THR A 1 80 ? 3.755 2.456 4.483 1.00 87.38 80 THR A O 1
ATOM 616 N N . CYS A 1 81 ? 5.449 1.591 3.271 1.00 88.06 81 CYS A N 1
ATOM 617 C CA . CYS A 1 81 ? 4.759 0.348 2.916 1.00 88.06 81 CYS A CA 1
ATOM 618 C C . CYS A 1 81 ? 4.686 -0.621 4.104 1.00 88.06 81 CYS A C 1
ATOM 620 O O . CYS A 1 81 ? 3.649 -1.248 4.315 1.00 88.06 81 CYS A O 1
ATOM 622 N N . ASP A 1 82 ? 5.744 -0.724 4.909 1.00 89.50 82 ASP A N 1
ATOM 623 C CA . ASP A 1 82 ? 5.767 -1.558 6.114 1.00 89.50 82 ASP A CA 1
ATOM 624 C C . ASP A 1 82 ? 4.747 -1.063 7.142 1.00 89.50 82 ASP A C 1
ATOM 626 O O . ASP A 1 82 ? 3.945 -1.849 7.645 1.00 89.50 82 ASP A O 1
ATOM 630 N N . ALA A 1 83 ? 4.661 0.255 7.346 1.00 87.06 83 ALA A N 1
ATOM 631 C CA . ALA A 1 83 ? 3.620 0.864 8.170 1.00 87.06 83 ALA A CA 1
ATOM 632 C C . ALA A 1 83 ? 2.200 0.548 7.657 1.00 87.06 83 ALA A C 1
ATOM 634 O O . ALA A 1 83 ? 1.328 0.195 8.449 1.00 87.06 83 ALA A O 1
ATOM 635 N N . LEU A 1 84 ? 1.965 0.622 6.339 1.00 87.06 84 LEU A N 1
ATOM 636 C CA . LEU A 1 84 ? 0.680 0.254 5.731 1.00 87.06 84 LEU A CA 1
ATOM 637 C C . LEU A 1 84 ? 0.324 -1.217 6.008 1.00 87.06 84 LEU A C 1
ATOM 639 O O . LEU A 1 84 ? -0.802 -1.521 6.405 1.00 87.06 84 LEU A O 1
ATOM 643 N N . CYS A 1 85 ? 1.271 -2.130 5.794 1.00 89.00 85 CYS A N 1
ATOM 644 C CA . CYS A 1 85 ? 1.078 -3.563 6.001 1.00 89.00 85 CYS A CA 1
ATOM 645 C C . CYS A 1 85 ? 0.845 -3.907 7.479 1.00 89.00 85 CYS A C 1
ATOM 647 O O . CYS A 1 85 ? -0.061 -4.682 7.798 1.00 89.00 85 CYS A O 1
ATOM 649 N N . GLN A 1 86 ? 1.594 -3.282 8.387 1.00 88.00 86 GLN A N 1
ATOM 650 C CA . GLN A 1 86 ? 1.464 -3.491 9.829 1.00 88.00 86 GLN A CA 1
ATOM 651 C C . GLN A 1 86 ? 0.165 -2.923 10.408 1.00 88.00 86 GLN A C 1
ATOM 653 O O . GLN A 1 86 ? -0.387 -3.515 11.339 1.00 88.00 86 GLN A O 1
ATOM 658 N N . ASP A 1 87 ? -0.369 -1.845 9.825 1.00 83.81 87 ASP A N 1
ATOM 659 C CA . ASP A 1 87 ? -1.697 -1.320 10.164 1.00 83.81 87 ASP A CA 1
ATOM 660 C C . ASP A 1 87 ? -2.812 -2.339 9.855 1.00 83.81 87 ASP A C 1
ATOM 662 O O . ASP A 1 87 ? -3.822 -2.386 10.563 1.00 83.81 87 ASP A O 1
ATOM 666 N N . MET A 1 88 ? -2.632 -3.191 8.837 1.00 81.25 88 MET A N 1
ATOM 667 C CA . MET A 1 88 ? -3.554 -4.295 8.536 1.00 81.25 88 MET A CA 1
ATOM 668 C C . MET A 1 88 ? -3.341 -5.507 9.450 1.00 81.25 88 MET A C 1
ATOM 670 O O . MET A 1 88 ? -4.308 -6.107 9.922 1.00 81.25 88 MET A O 1
ATOM 674 N N . SER A 1 89 ? -2.087 -5.901 9.682 1.00 86.25 89 SER A N 1
ATOM 675 C CA . SER A 1 89 ? -1.722 -6.954 10.632 1.00 86.25 89 SER A CA 1
ATOM 676 C C . SER A 1 89 ? -0.265 -6.796 11.071 1.00 86.25 89 SER A C 1
ATOM 678 O O . SER A 1 89 ? 0.606 -6.737 10.205 1.00 86.25 89 SER A O 1
ATOM 680 N N . PRO A 1 90 ? 0.052 -6.877 12.379 1.00 86.69 90 PRO A N 1
ATOM 681 C CA . PRO A 1 90 ? 1.422 -6.729 12.885 1.00 86.69 90 PRO A CA 1
ATOM 682 C C . PRO A 1 90 ? 2.427 -7.764 12.365 1.00 86.69 90 PRO A C 1
ATOM 684 O O . PRO A 1 90 ? 3.622 -7.633 12.601 1.00 86.69 90 PRO A O 1
ATOM 687 N N . THR A 1 91 ? 1.948 -8.841 11.744 1.00 91.62 91 THR A N 1
ATOM 688 C CA . THR A 1 91 ? 2.790 -9.900 11.177 1.00 91.62 91 THR A CA 1
ATOM 689 C C . THR A 1 91 ? 3.174 -9.643 9.727 1.00 91.62 91 THR A C 1
ATOM 691 O O . THR A 1 91 ? 3.958 -10.411 9.186 1.00 91.62 91 THR A O 1
ATOM 694 N N . LEU A 1 92 ? 2.565 -8.654 9.069 1.00 90.06 92 LEU A N 1
ATOM 695 C CA . LEU A 1 92 ? 2.845 -8.374 7.670 1.00 90.06 92 LEU A CA 1
ATOM 696 C C . LEU A 1 92 ? 4.078 -7.484 7.547 1.00 90.06 92 LEU A C 1
ATOM 698 O O . LEU A 1 92 ? 4.242 -6.534 8.309 1.00 90.06 92 LEU A O 1
ATOM 702 N N . ILE A 1 93 ? 4.904 -7.794 6.555 1.00 90.56 93 ILE A N 1
ATOM 703 C CA . ILE A 1 93 ? 6.066 -7.001 6.163 1.00 90.56 93 ILE A CA 1
ATOM 704 C C . ILE A 1 93 ? 5.730 -6.310 4.848 1.00 90.56 93 ILE A C 1
ATOM 706 O O . ILE A 1 93 ? 5.293 -6.969 3.897 1.00 90.56 93 ILE A O 1
ATOM 710 N N . GLY A 1 94 ? 5.921 -4.996 4.810 1.00 89.62 94 GLY A N 1
ATOM 711 C CA . GLY A 1 94 ? 5.705 -4.191 3.616 1.00 89.62 94 GLY A CA 1
ATOM 712 C C . GLY A 1 94 ? 6.976 -3.936 2.826 1.00 89.62 94 GLY A C 1
ATOM 713 O O . GLY A 1 94 ? 8.055 -3.759 3.382 1.00 89.62 94 GLY A O 1
ATOM 714 N N . PHE A 1 95 ? 6.841 -3.913 1.506 1.00 88.94 95 PHE A N 1
ATOM 715 C CA . PHE A 1 95 ? 7.918 -3.553 0.591 1.00 88.94 95 PHE A CA 1
ATOM 716 C C . PHE A 1 95 ? 7.366 -2.854 -0.647 1.00 88.94 95 PHE A C 1
ATOM 718 O O . PHE A 1 95 ? 6.191 -2.988 -0.991 1.00 88.94 95 PHE A O 1
ATOM 725 N N . CYS A 1 96 ? 8.242 -2.115 -1.312 1.00 88.00 96 CYS A N 1
ATOM 726 C CA . CYS A 1 96 ? 7.960 -1.381 -2.533 1.00 88.00 96 CYS A CA 1
ATOM 727 C C . CYS A 1 96 ? 8.367 -2.238 -3.748 1.00 88.00 96 CYS A C 1
ATOM 729 O O . CYS A 1 96 ? 9.471 -2.783 -3.788 1.00 88.00 96 CYS A O 1
ATOM 731 N N . MET A 1 97 ? 7.461 -2.422 -4.710 1.00 85.50 97 MET A N 1
ATOM 732 C CA . MET A 1 97 ? 7.718 -3.119 -5.975 1.00 85.50 97 MET A CA 1
ATOM 733 C C . MET A 1 97 ? 6.826 -2.520 -7.061 1.00 85.50 97 MET A C 1
ATOM 735 O O . MET A 1 97 ? 5.621 -2.395 -6.853 1.00 85.50 97 MET A O 1
ATOM 739 N N . ASP A 1 98 ? 7.415 -2.163 -8.205 1.00 82.94 98 ASP A N 1
ATOM 740 C CA . ASP A 1 98 ? 6.708 -1.551 -9.341 1.00 82.94 98 ASP A CA 1
ATOM 741 C C . ASP A 1 98 ? 5.846 -0.340 -8.922 1.00 82.94 98 ASP A C 1
ATOM 743 O O . ASP A 1 98 ? 4.648 -0.274 -9.211 1.00 82.94 98 ASP A O 1
ATOM 747 N N . ASP A 1 99 ? 6.459 0.581 -8.168 1.00 79.62 99 ASP A N 1
ATOM 748 C CA . ASP A 1 99 ? 5.840 1.796 -7.612 1.00 79.62 99 ASP A CA 1
ATOM 749 C C . ASP A 1 99 ? 4.588 1.536 -6.742 1.00 79.62 99 ASP A C 1
ATOM 751 O O . ASP A 1 99 ? 3.773 2.431 -6.501 1.00 79.62 99 ASP A O 1
ATOM 755 N N . GLN A 1 100 ? 4.432 0.307 -6.233 1.00 81.56 100 GLN A N 1
ATOM 756 C CA . GLN A 1 100 ? 3.340 -0.103 -5.355 1.00 81.56 100 GLN A CA 1
ATOM 757 C C . GLN A 1 100 ? 3.810 -0.788 -4.077 1.00 81.56 100 GLN A C 1
ATOM 759 O O . GLN A 1 100 ? 4.751 -1.589 -4.056 1.00 81.56 100 GLN A O 1
ATOM 764 N N . CYS A 1 101 ? 3.080 -0.525 -2.995 1.00 87.19 101 CYS A N 1
ATOM 765 C CA . CYS A 1 101 ? 3.258 -1.282 -1.771 1.00 87.19 101 CYS A CA 1
ATOM 766 C C . CYS A 1 101 ? 2.733 -2.706 -1.935 1.00 87.19 101 CYS A C 1
ATOM 768 O O . CYS A 1 101 ? 1.663 -2.940 -2.487 1.00 87.19 101 CYS A O 1
ATOM 770 N N . ASN A 1 102 ? 3.482 -3.656 -1.399 1.00 87.94 102 ASN A N 1
ATOM 771 C CA . ASN A 1 102 ? 3.143 -5.065 -1.355 1.00 87.94 102 ASN A CA 1
ATOM 772 C C . ASN A 1 102 ? 3.333 -5.567 0.076 1.00 87.94 102 ASN A C 1
ATOM 774 O O . ASN A 1 102 ? 4.239 -5.116 0.774 1.00 87.94 102 ASN A O 1
ATOM 778 N N . CYS A 1 103 ? 2.490 -6.508 0.504 1.00 90.31 103 CYS A N 1
ATOM 779 C CA . CYS A 1 103 ? 2.559 -7.099 1.838 1.00 90.31 103 CYS A CA 1
ATOM 780 C C . CYS A 1 103 ? 2.796 -8.608 1.747 1.00 90.31 103 CYS A C 1
ATOM 782 O O . CYS A 1 103 ? 2.139 -9.301 0.969 1.00 90.31 103 CYS A O 1
ATOM 784 N N . ILE A 1 104 ? 3.691 -9.126 2.583 1.00 91.56 104 ILE A N 1
ATOM 785 C CA . ILE A 1 104 ? 3.946 -10.564 2.769 1.00 91.56 104 ILE A CA 1
ATOM 786 C C . ILE A 1 104 ? 3.867 -10.932 4.250 1.00 91.56 104 ILE A C 1
ATOM 788 O O . ILE A 1 104 ? 3.841 -10.049 5.102 1.00 91.56 104 ILE A O 1
ATOM 792 N N . THR A 1 105 ? 3.794 -12.232 4.545 1.00 86.69 105 THR A N 1
ATOM 793 C CA . THR A 1 105 ? 3.793 -12.782 5.916 1.00 86.69 105 THR A CA 1
ATOM 794 C C . THR A 1 105 ? 5.147 -13.376 6.272 1.00 86.69 105 THR A C 1
ATOM 796 O O . THR A 1 105 ? 5.817 -13.874 5.339 1.00 86.69 105 THR A O 1
#

Sequence (105 aa):
MKTITFIYISYIVATLFTSGSTAKLLDLSEYGLCDVQGDSSDCAFVCQEKVQGRGNCIFNKCYCTEKAEIGKCEDDDHETCDALCQDMSPTLIGFCMDDQCNCIT

Secondary structure (DSSP, 8-state):
--------------------------B-GGGTTT-STT--HHHHHHHHHHHSSEEEEETTEEEEESSTTTT--STT--HHHHHHHHHH-TT-EEEEETTEEEEE-

Organism: NCBI:txid101142